Protein AF-A0A531KCM7-F1 (afdb_monomer_lite)

Sequence (148 aa):
LWPLLIVLGSALMPGERLAWNHVVGALLGLAGTFLIVTKGGALAFDARYAFGYAMAGVCAVLWASYSLLSRRFPSVPTSIVTWFCAATAALSLVCHLLLEETVLPVGAGQWLAVLGLGLMPVGAAFYAWDVGVKRGNIQVLGAASYAA

Radius of gyration: 17.94 Å; chains: 1; bounding box: 44×35×43 Å

Foldseek 3Di:
DLLLLLLVCLCVAPPDDRDPVLNVLQVVLVVVVVCVVCVVPDDDDDPVCVVVVVVVVVVSVVVSCVLRVLLVCLVDDLVCLVVVLVVVVVVVVVCCVVPHDDDDDDDDVRVVVVVVCCCPVSNPVSSVSSCCSNPNRSSVVSSCVSVD

Structure (mmCIF, N/CA/C/O backbone):
data_AF-A0A531KCM7-F1
#
_entry.id   AF-A0A531KCM7-F1
#
loop_
_atom_site.group_PDB
_atom_site.id
_atom_site.type_symbol
_atom_site.label_atom_id
_atom_site.label_alt_id
_atom_site.label_comp_id
_atom_site.label_asym_id
_atom_site.label_entity_id
_atom_site.label_seq_id
_atom_site.pdbx_PDB_ins_code
_atom_site.Cartn_x
_atom_site.Cartn_y
_atom_site.Cartn_z
_atom_site.occupancy
_atom_site.B_iso_or_equiv
_atom_site.auth_seq_id
_atom_site.auth_comp_id
_atom_site.auth_asym_id
_atom_site.auth_atom_id
_atom_site.pdbx_PDB_model_num
ATOM 1 N N . LEU A 1 1 ? -8.318 -4.974 -4.442 1.00 87.62 1 LEU A N 1
ATOM 2 C CA . LEU A 1 1 ? -8.566 -6.113 -3.519 1.00 87.62 1 LEU A CA 1
ATOM 3 C C . LEU A 1 1 ? -8.259 -5.737 -2.078 1.00 87.62 1 LEU A C 1
ATOM 5 O O . LEU A 1 1 ? -9.148 -5.825 -1.244 1.00 87.62 1 LEU A O 1
ATOM 9 N N . TRP A 1 2 ? -7.043 -5.271 -1.789 1.00 95.19 2 TRP A N 1
ATOM 10 C CA . TRP A 1 2 ? -6.643 -4.893 -0.433 1.00 95.19 2 TRP A CA 1
ATOM 11 C C . TRP A 1 2 ? -7.538 -3.850 0.268 1.00 95.19 2 TRP A C 1
ATOM 13 O O . TRP A 1 2 ? -7.732 -4.01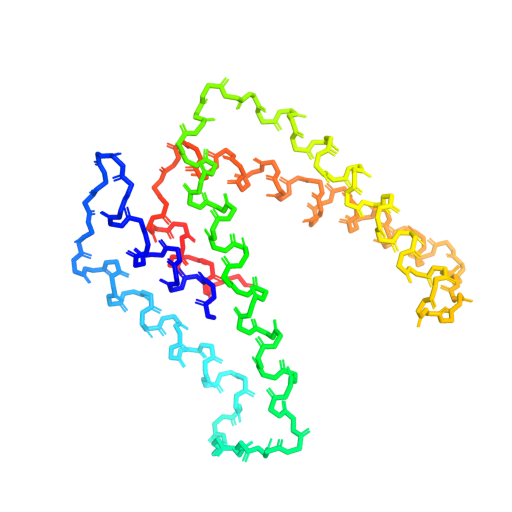7 1.470 1.00 95.19 2 TRP A O 1
ATOM 23 N N . PRO A 1 3 ? -8.146 -2.838 -0.398 1.00 94.19 3 PRO A N 1
ATOM 24 C CA . PRO A 1 3 ? -8.951 -1.866 0.338 1.00 94.19 3 PRO A CA 1
ATOM 25 C C . PRO A 1 3 ? -10.231 -2.496 0.898 1.00 94.19 3 PRO A C 1
ATOM 27 O O . PRO A 1 3 ? -10.569 -2.286 2.060 1.00 94.19 3 PRO A O 1
ATOM 30 N N . LEU A 1 4 ? -10.880 -3.376 0.123 1.00 94.19 4 LEU A N 1
ATOM 31 C CA . LEU A 1 4 ? -11.989 -4.200 0.608 1.00 94.19 4 LEU A CA 1
ATOM 32 C C . LEU A 1 4 ? -11.562 -5.094 1.784 1.00 94.19 4 LEU A C 1
ATOM 34 O O . LEU A 1 4 ? -12.295 -5.187 2.764 1.00 94.19 4 LEU A O 1
ATOM 38 N N . LEU A 1 5 ? -10.379 -5.718 1.719 1.00 95.25 5 LEU A N 1
ATOM 39 C CA . LEU A 1 5 ? -9.867 -6.546 2.819 1.00 95.25 5 LEU A CA 1
ATOM 40 C C . LEU A 1 5 ? -9.652 -5.737 4.104 1.00 95.25 5 LEU A C 1
ATOM 42 O O . LEU A 1 5 ? -9.948 -6.242 5.182 1.00 95.25 5 LEU A O 1
ATOM 46 N N . ILE A 1 6 ? -9.190 -4.487 4.007 1.00 95.31 6 ILE A N 1
ATOM 47 C CA . ILE A 1 6 ? -9.073 -3.594 5.168 1.00 95.31 6 ILE A CA 1
ATOM 48 C C . ILE A 1 6 ? -10.454 -3.274 5.744 1.00 95.31 6 ILE A C 1
ATOM 50 O O . ILE A 1 6 ? -10.642 -3.395 6.951 1.00 95.31 6 ILE A O 1
ATOM 54 N N . VAL A 1 7 ? -11.430 -2.912 4.905 1.00 94.81 7 VAL A N 1
ATOM 55 C CA . VAL A 1 7 ? -12.788 -2.577 5.372 1.00 94.81 7 VAL A CA 1
ATOM 56 C C . VAL A 1 7 ? -13.461 -3.773 6.042 1.00 94.81 7 VAL A C 1
ATOM 58 O O . VAL A 1 7 ? -14.013 -3.634 7.127 1.00 94.81 7 VAL A O 1
ATOM 61 N N . LEU A 1 8 ? -13.403 -4.959 5.433 1.00 93.19 8 LEU A N 1
ATOM 62 C CA . LEU A 1 8 ? -14.007 -6.162 6.010 1.00 93.19 8 LEU A CA 1
ATOM 63 C C . LEU A 1 8 ? -13.234 -6.645 7.244 1.00 93.19 8 LEU A C 1
ATOM 65 O O . LEU A 1 8 ? -13.833 -6.987 8.263 1.00 93.19 8 LEU A O 1
ATOM 69 N N . GLY A 1 9 ? -11.903 -6.640 7.176 1.00 92.75 9 GLY A N 1
ATOM 70 C CA . GLY A 1 9 ? -11.035 -7.077 8.266 1.00 92.75 9 GLY A CA 1
ATOM 71 C C . GLY A 1 9 ? -11.042 -6.138 9.472 1.00 92.75 9 GLY A C 1
ATOM 72 O O . GLY A 1 9 ? -10.717 -6.575 10.577 1.00 92.75 9 GLY A O 1
ATOM 73 N N . SER A 1 10 ? -11.467 -4.879 9.319 1.00 92.12 10 SER A N 1
ATOM 74 C CA . SER A 1 10 ? -11.580 -3.954 10.450 1.00 92.12 10 SER A CA 1
ATOM 75 C C . SER A 1 10 ? -12.638 -4.390 11.464 1.00 92.12 10 SER A C 1
ATOM 77 O O . SER A 1 10 ? -12.526 -4.034 12.632 1.00 92.12 10 SER A O 1
ATOM 79 N N . ALA A 1 11 ? -13.622 -5.206 11.063 1.00 90.06 11 ALA A N 1
ATOM 80 C CA . ALA A 1 11 ? -14.595 -5.798 11.983 1.00 90.06 11 ALA A CA 1
ATOM 81 C C . ALA A 1 11 ? -13.938 -6.692 13.055 1.00 90.06 11 ALA A C 1
ATOM 83 O O . ALA A 1 11 ? -14.532 -6.941 14.099 1.00 90.06 11 ALA A O 1
ATOM 84 N N . LEU A 1 12 ? -12.710 -7.164 12.808 1.00 88.19 12 LEU A N 1
ATOM 85 C CA . LEU A 1 12 ? -11.921 -7.986 13.730 1.00 88.19 12 LEU A CA 1
ATOM 86 C C . LEU A 1 12 ? -11.037 -7.147 14.673 1.00 88.19 12 LEU A C 1
ATOM 88 O O . LEU A 1 12 ? -10.256 -7.704 15.457 1.00 88.19 12 LEU A O 1
ATOM 92 N N . MET A 1 13 ? -11.075 -5.816 14.561 1.00 89.06 13 MET A N 1
ATOM 93 C CA . MET A 1 13 ? -10.264 -4.921 15.382 1.00 89.06 13 MET A CA 1
ATOM 94 C C . MET A 1 13 ? -11.004 -4.524 16.669 1.00 89.06 13 MET A C 1
ATOM 96 O O . MET A 1 13 ? -12.200 -4.232 16.623 1.00 89.06 13 MET A O 1
ATOM 100 N N . PRO A 1 14 ? -10.321 -4.500 17.831 1.00 79.38 14 PRO A N 1
ATOM 101 C CA . PRO A 1 14 ? -10.956 -4.142 19.097 1.00 79.38 14 PRO A CA 1
ATOM 102 C C . PRO A 1 14 ? -11.591 -2.746 19.050 1.00 79.38 14 PRO A C 1
ATOM 104 O O . PRO A 1 14 ? -10.930 -1.778 18.685 1.00 79.38 14 PRO A O 1
ATOM 107 N N . GLY A 1 15 ? -12.862 -2.644 19.445 1.00 82.38 15 GLY A N 1
ATOM 108 C CA . GLY A 1 15 ? -13.595 -1.372 19.515 1.00 82.38 15 GLY A CA 1
ATOM 109 C C . GLY A 1 15 ? -14.160 -0.866 18.184 1.00 82.38 15 GLY A C 1
ATOM 110 O O . GLY A 1 15 ? -14.926 0.096 18.186 1.00 82.38 15 GLY A O 1
ATOM 111 N N . GLU A 1 16 ? -13.853 -1.522 17.065 1.00 88.31 16 GLU A N 1
ATOM 112 C CA . GLU A 1 16 ? -14.362 -1.142 15.750 1.00 88.31 16 GLU A CA 1
ATOM 113 C C . GLU A 1 16 ? -15.737 -1.770 15.480 1.00 88.31 16 GLU A C 1
ATOM 115 O O . GLU A 1 16 ? -16.006 -2.922 15.824 1.00 88.31 16 GLU A O 1
ATOM 120 N N . ARG A 1 17 ? -16.629 -1.012 14.835 1.00 86.50 17 ARG A N 1
ATOM 121 C CA . ARG A 1 17 ? -17.930 -1.510 14.364 1.00 86.50 17 ARG A CA 1
ATOM 122 C C . ARG A 1 17 ? -18.054 -1.287 12.868 1.00 86.50 17 ARG A C 1
ATOM 124 O O . ARG A 1 17 ? -17.898 -0.170 12.375 1.00 86.50 17 ARG A O 1
ATOM 131 N N . LEU A 1 18 ? -18.355 -2.354 12.136 1.00 90.38 18 LEU A N 1
ATOM 132 C CA . LEU A 1 18 ? -18.550 -2.281 10.696 1.00 90.38 18 LEU A CA 1
ATOM 133 C C . LEU A 1 18 ? -20.007 -1.922 10.384 1.00 90.38 18 LEU A C 1
ATOM 135 O O . LEU A 1 18 ? -20.900 -2.758 10.479 1.00 90.38 18 LEU A O 1
ATOM 139 N N . ALA A 1 19 ? -20.248 -0.661 10.033 1.00 91.31 19 ALA A N 1
ATOM 140 C CA . ALA A 1 19 ? -21.540 -0.215 9.529 1.00 91.31 19 ALA A CA 1
ATOM 141 C C . ALA A 1 19 ? -21.752 -0.624 8.057 1.00 91.31 19 ALA A C 1
ATOM 143 O O . ALA A 1 19 ? -20.800 -0.761 7.284 1.00 91.31 19 ALA A O 1
ATOM 144 N N . TRP A 1 20 ? -23.018 -0.804 7.664 1.00 92.88 20 TRP A N 1
ATOM 145 C CA . TRP A 1 20 ? -23.403 -1.277 6.326 1.00 92.88 20 TRP A CA 1
ATOM 146 C C . TRP A 1 20 ? -22.916 -0.350 5.200 1.00 92.88 20 TRP A C 1
ATOM 148 O O . TRP A 1 20 ? -22.520 -0.816 4.133 1.00 92.88 20 TRP A O 1
ATOM 158 N N . ASN A 1 21 ? -22.892 0.960 5.452 1.00 92.06 21 ASN A N 1
ATOM 159 C CA . ASN A 1 21 ? -22.446 1.975 4.501 1.00 92.06 21 ASN A CA 1
ATOM 160 C C . ASN A 1 21 ? -20.949 1.852 4.169 1.00 92.06 21 ASN A C 1
ATOM 162 O O . ASN A 1 21 ? -20.567 2.126 3.035 1.00 92.06 21 ASN A O 1
ATOM 166 N N . HIS A 1 22 ? -20.110 1.383 5.100 1.00 92.44 22 HIS A N 1
ATOM 167 C CA . HIS A 1 22 ? -18.699 1.099 4.814 1.00 92.44 22 HIS A CA 1
ATOM 168 C C . HIS A 1 22 ? -18.554 -0.026 3.785 1.00 92.44 22 HIS A C 1
ATOM 170 O O . HIS A 1 22 ? -17.761 0.078 2.852 1.00 92.44 22 HIS A O 1
ATOM 176 N N . VAL A 1 23 ? -19.352 -1.088 3.936 1.00 93.00 23 VAL A N 1
ATOM 177 C CA . VAL A 1 23 ? -19.337 -2.241 3.027 1.00 93.00 23 VAL A CA 1
ATOM 178 C C . VAL A 1 23 ? -19.828 -1.830 1.645 1.00 93.00 23 VAL A C 1
ATOM 180 O O . VAL A 1 23 ? -19.160 -2.106 0.653 1.00 93.00 23 VAL A O 1
ATOM 183 N N . VAL A 1 24 ? -20.953 -1.113 1.573 1.00 93.94 24 VAL A N 1
ATOM 184 C CA . VAL A 1 24 ? -21.492 -0.619 0.299 1.00 93.94 24 VAL A CA 1
ATOM 185 C C . VAL A 1 24 ? -20.499 0.315 -0.391 1.00 93.94 24 VAL A C 1
ATOM 187 O O . VAL A 1 24 ? -20.226 0.131 -1.573 1.00 93.94 24 VAL A O 1
ATOM 190 N N . GLY A 1 25 ? -19.896 1.259 0.338 1.00 92.94 25 GLY A N 1
ATOM 191 C CA . GLY A 1 25 ? -18.875 2.152 -0.212 1.00 92.94 25 GLY A CA 1
ATOM 192 C C . GLY A 1 25 ? -17.667 1.398 -0.777 1.00 92.94 25 GLY A C 1
ATOM 193 O O . GLY A 1 25 ? -17.243 1.669 -1.898 1.00 92.94 25 GLY A O 1
ATOM 194 N N . ALA A 1 26 ? -17.153 0.400 -0.052 1.00 93.31 26 ALA A N 1
ATOM 195 C CA . ALA A 1 26 ? -16.037 -0.423 -0.517 1.00 93.31 26 ALA A CA 1
ATOM 196 C C . ALA A 1 26 ? -16.390 -1.265 -1.756 1.00 93.31 26 ALA A C 1
ATOM 198 O O . ALA A 1 26 ? -15.567 -1.401 -2.661 1.00 93.31 26 ALA A O 1
ATOM 199 N N . LEU A 1 27 ? -17.607 -1.814 -1.821 1.00 94.94 27 LEU A N 1
ATOM 200 C CA . LEU A 1 27 ? -18.083 -2.575 -2.980 1.00 94.94 27 LEU A CA 1
ATOM 201 C C . LEU A 1 27 ? -18.275 -1.682 -4.211 1.00 94.94 27 LEU A C 1
ATOM 203 O O . LEU A 1 27 ? -17.882 -2.079 -5.306 1.00 94.94 27 LEU A O 1
ATOM 207 N N . LEU A 1 28 ? -18.814 -0.472 -4.037 1.00 95.00 28 LEU A N 1
ATOM 208 C CA . LEU A 1 28 ? -18.922 0.514 -5.116 1.00 95.00 28 LEU A CA 1
ATOM 209 C C . LEU A 1 28 ? -17.540 0.933 -5.629 1.00 95.00 28 LEU A C 1
ATOM 211 O O . LEU A 1 28 ? -17.324 0.963 -6.839 1.00 95.00 28 LEU A O 1
ATOM 215 N N . GLY A 1 29 ? -16.586 1.182 -4.726 1.00 93.75 29 GLY A N 1
ATOM 216 C CA . GLY A 1 29 ? -15.197 1.465 -5.090 1.00 93.75 29 GLY A CA 1
ATOM 217 C C . GLY A 1 29 ? -14.558 0.320 -5.879 1.00 93.75 29 GLY A C 1
ATOM 218 O O . GLY A 1 29 ? -13.991 0.545 -6.947 1.00 93.75 29 GLY A O 1
ATOM 219 N N . LEU A 1 30 ? -14.730 -0.927 -5.421 1.00 94.25 30 LEU A N 1
ATOM 220 C CA . LEU A 1 30 ? -14.244 -2.110 -6.134 1.00 94.25 30 LEU A CA 1
ATOM 221 C C . LEU A 1 30 ? -14.881 -2.258 -7.522 1.00 94.25 30 LEU A C 1
ATOM 223 O O . LEU A 1 30 ? -14.174 -2.584 -8.474 1.00 94.25 30 LEU A O 1
ATOM 227 N N . ALA A 1 31 ? -16.186 -2.011 -7.647 1.00 93.25 31 ALA A N 1
ATOM 228 C CA . ALA A 1 31 ? -16.877 -2.027 -8.933 1.00 93.25 31 ALA A CA 1
ATOM 229 C C . ALA A 1 31 ? -16.330 -0.944 -9.880 1.00 93.25 31 ALA A C 1
ATOM 231 O O . ALA A 1 31 ? -16.086 -1.220 -11.052 1.00 93.25 31 ALA A O 1
ATOM 232 N N . GLY A 1 32 ? -16.049 0.259 -9.369 1.00 92.25 32 GLY A N 1
ATOM 233 C CA . GLY A 1 32 ? -15.386 1.322 -10.128 1.00 92.25 32 GLY A CA 1
ATOM 234 C C . GLY A 1 32 ? -13.995 0.910 -10.617 1.00 92.25 32 GLY A C 1
ATOM 235 O O . GLY A 1 32 ? -13.706 1.003 -11.809 1.00 92.25 32 GLY A O 1
ATOM 236 N N . THR A 1 33 ? -13.153 0.365 -9.730 1.00 92.69 33 THR A N 1
ATOM 237 C CA . THR A 1 33 ? -11.837 -0.178 -10.111 1.00 92.69 33 THR A CA 1
ATOM 238 C C . THR A 1 33 ? -11.965 -1.257 -11.179 1.00 92.69 33 THR A C 1
ATOM 240 O O . THR A 1 33 ? -11.196 -1.269 -12.136 1.00 92.69 33 THR A O 1
ATOM 243 N N . PHE A 1 34 ? -12.944 -2.150 -11.039 1.00 90.94 34 PHE A N 1
ATOM 244 C CA . PHE A 1 34 ? -13.198 -3.204 -12.009 1.00 90.94 34 PHE A CA 1
ATOM 245 C C . PHE A 1 34 ? -13.508 -2.636 -13.400 1.00 90.94 34 PHE A C 1
ATOM 247 O O . PHE A 1 34 ? -12.897 -3.065 -14.378 1.00 90.94 34 PHE A O 1
ATOM 254 N N . LEU A 1 35 ? -14.386 -1.635 -13.492 1.00 91.38 35 LEU A N 1
ATOM 255 C CA . LEU A 1 35 ? -14.727 -0.978 -14.758 1.00 91.38 35 LEU A CA 1
ATOM 256 C C . LEU A 1 35 ? -13.516 -0.289 -15.403 1.00 91.38 35 LEU A C 1
ATOM 258 O O . LEU A 1 35 ? -13.310 -0.424 -16.609 1.00 91.38 35 LEU A O 1
ATOM 262 N N . ILE A 1 36 ? -12.693 0.401 -14.606 1.00 90.69 36 ILE A N 1
ATOM 263 C CA . ILE A 1 36 ? -11.488 1.093 -15.091 1.00 90.69 36 ILE A CA 1
ATOM 264 C C . ILE A 1 36 ? -10.462 0.086 -15.622 1.00 90.69 36 ILE A C 1
ATOM 266 O O . ILE A 1 36 ? -9.960 0.239 -16.734 1.00 90.69 36 ILE A O 1
ATOM 270 N N . VAL A 1 37 ? -10.165 -0.962 -14.848 1.00 89.94 37 VAL A N 1
ATOM 271 C CA . VAL A 1 37 ? -9.128 -1.948 -15.190 1.00 89.94 37 VAL A CA 1
ATOM 272 C C . VAL A 1 37 ? -9.535 -2.797 -16.392 1.00 89.94 37 VAL A C 1
ATOM 274 O O . VAL A 1 37 ? -8.711 -3.054 -17.266 1.00 89.94 37 VAL A O 1
ATOM 277 N N . THR A 1 38 ? -10.804 -3.204 -16.471 1.00 89.75 38 THR A N 1
ATOM 278 C CA . THR A 1 38 ? -11.317 -3.969 -17.621 1.00 89.75 38 THR A CA 1
ATOM 279 C C . THR A 1 38 ? -11.568 -3.104 -18.850 1.00 89.75 38 THR A C 1
ATOM 281 O O . THR A 1 38 ? -11.773 -3.646 -19.935 1.00 89.75 38 THR A O 1
ATOM 284 N N . LYS A 1 39 ? -11.571 -1.770 -18.703 1.00 86.50 39 LYS A N 1
ATOM 285 C CA . LYS A 1 39 ? -11.986 -0.812 -19.741 1.00 86.50 39 LYS A CA 1
ATOM 286 C C . LYS A 1 39 ? -13.375 -1.142 -20.314 1.00 86.50 39 LYS A C 1
ATOM 288 O O . LYS A 1 39 ? -13.616 -0.960 -21.504 1.00 86.50 39 LYS A O 1
ATOM 293 N N . GLY A 1 40 ? -14.267 -1.681 -19.478 1.00 78.88 40 GLY A N 1
ATOM 294 C CA . GLY A 1 40 ? -15.599 -2.155 -19.879 1.00 78.88 40 GLY A CA 1
ATOM 295 C C . GLY A 1 40 ? -15.620 -3.476 -20.664 1.00 78.88 40 GLY A C 1
ATOM 296 O O . GLY A 1 40 ? -16.677 -3.873 -21.147 1.00 78.88 40 GLY A O 1
ATOM 297 N N . GLY A 1 41 ? -14.478 -4.153 -20.811 1.00 81.88 41 GLY A N 1
ATOM 298 C CA . GLY A 1 41 ? -14.367 -5.459 -21.457 1.00 81.88 41 GLY A CA 1
ATOM 299 C C . GLY A 1 41 ? -14.726 -6.638 -20.544 1.00 81.88 41 GLY A C 1
ATOM 300 O O . GLY A 1 41 ? -14.938 -6.493 -19.340 1.00 81.88 41 GLY A O 1
ATOM 301 N N . ALA A 1 42 ? -14.771 -7.839 -21.127 1.00 80.00 42 ALA A N 1
ATOM 302 C CA . ALA A 1 42 ? -15.001 -9.071 -20.379 1.00 80.00 42 ALA A CA 1
ATOM 303 C C . ALA A 1 42 ? -13.760 -9.496 -19.574 1.00 80.00 42 ALA A C 1
ATOM 305 O O . ALA A 1 42 ? -12.619 -9.310 -20.002 1.00 80.00 42 ALA A O 1
ATOM 306 N N . LEU A 1 43 ? -13.991 -10.132 -18.424 1.00 79.94 43 LEU A N 1
ATOM 307 C CA . LEU A 1 43 ? -12.947 -10.825 -17.673 1.00 79.94 43 LEU A CA 1
ATOM 308 C C . LEU A 1 43 ? -12.466 -12.047 -18.456 1.00 79.94 43 LEU A C 1
ATOM 310 O O . LEU A 1 43 ? -13.199 -13.023 -18.600 1.00 79.94 43 LEU A O 1
ATOM 314 N N . ALA A 1 44 ? -11.217 -12.009 -18.908 1.00 81.06 44 ALA A N 1
ATOM 315 C CA . ALA A 1 44 ? -10.530 -13.167 -19.457 1.00 81.06 44 ALA A CA 1
ATOM 316 C C . ALA A 1 44 ? -9.484 -13.643 -18.445 1.00 81.06 44 ALA A C 1
ATOM 318 O O . ALA A 1 44 ? -8.385 -13.097 -18.364 1.00 81.06 44 ALA A O 1
ATOM 319 N N . PHE A 1 45 ? -9.846 -14.645 -17.643 1.00 84.81 45 PHE A N 1
ATOM 320 C CA . PHE A 1 45 ? -8.878 -15.340 -16.802 1.00 84.81 45 PHE A CA 1
ATOM 321 C C . PHE A 1 45 ? -8.186 -16.418 -17.620 1.00 84.81 45 PHE A C 1
ATOM 323 O O . PHE A 1 45 ? -8.836 -17.291 -18.191 1.00 84.81 45 PHE A O 1
ATOM 330 N N . ASP A 1 46 ? -6.861 -16.363 -17.642 1.00 90.31 46 ASP A N 1
ATOM 331 C CA . ASP A 1 46 ? -6.036 -17.365 -18.297 1.00 90.31 46 ASP A CA 1
ATOM 332 C C . ASP A 1 46 ? -5.267 -18.152 -17.235 1.00 90.31 46 ASP A C 1
ATOM 334 O O . ASP A 1 46 ? -4.532 -17.584 -16.421 1.00 90.31 46 ASP A O 1
ATOM 338 N N . ALA A 1 47 ? -5.436 -19.475 -17.240 1.00 92.81 47 ALA A N 1
ATOM 339 C CA . ALA A 1 47 ? -4.781 -20.371 -16.293 1.00 92.81 47 ALA A CA 1
ATOM 340 C C . ALA A 1 47 ? -3.247 -20.264 -16.349 1.00 92.81 47 ALA A C 1
ATOM 342 O O . ALA A 1 47 ? -2.584 -20.484 -15.336 1.00 92.81 47 ALA A O 1
ATOM 343 N N . ARG A 1 48 ? -2.675 -19.850 -17.489 1.00 96.00 48 ARG A N 1
ATOM 344 C CA . ARG A 1 48 ? -1.232 -19.601 -17.632 1.00 96.00 48 ARG A CA 1
ATOM 345 C C . ARG A 1 48 ? -0.717 -18.532 -16.665 1.00 96.00 48 ARG A C 1
ATOM 347 O O . ARG A 1 48 ? 0.450 -18.572 -16.291 1.00 96.00 48 ARG A O 1
ATOM 354 N N . TYR A 1 49 ? -1.575 -17.612 -16.223 1.00 94.75 49 TYR A N 1
ATOM 355 C CA . TYR A 1 49 ? -1.228 -16.548 -15.276 1.00 94.75 49 TYR A CA 1
ATOM 356 C C . TYR A 1 49 ? -1.693 -16.833 -13.842 1.00 94.75 49 TYR A C 1
ATOM 358 O O . TYR A 1 49 ? -1.577 -15.960 -12.981 1.00 94.75 49 TYR A O 1
ATOM 366 N N . ALA A 1 50 ? -2.170 -18.050 -13.548 1.00 95.38 50 ALA A N 1
ATOM 367 C CA . ALA A 1 50 ? -2.699 -18.417 -12.232 1.00 95.38 50 ALA A CA 1
ATOM 368 C C . ALA A 1 50 ? -1.716 -18.126 -11.087 1.00 95.38 50 ALA A C 1
ATOM 370 O O . ALA A 1 50 ? -2.121 -17.615 -10.043 1.00 95.38 50 ALA A O 1
ATOM 371 N N . PHE A 1 51 ? -0.420 -18.378 -11.296 1.00 96.69 51 PHE A N 1
ATOM 372 C CA . PHE A 1 51 ? 0.612 -18.057 -10.308 1.00 96.69 51 PHE A CA 1
ATOM 373 C C . PHE A 1 51 ? 0.699 -16.549 -10.026 1.00 96.69 51 PHE A C 1
ATOM 375 O O . PHE A 1 51 ? 0.727 -16.135 -8.868 1.00 96.69 51 PHE A O 1
ATOM 382 N N . GLY A 1 52 ? 0.656 -15.716 -11.070 1.00 95.88 52 GLY A N 1
ATOM 383 C CA . GLY A 1 52 ? 0.639 -14.259 -10.928 1.00 95.88 52 GLY A CA 1
ATOM 384 C C . GLY A 1 52 ? -0.604 -13.765 -10.185 1.00 95.88 52 GLY A C 1
ATOM 385 O O . GLY A 1 52 ? -0.495 -12.934 -9.283 1.00 95.88 52 GLY A O 1
ATOM 386 N N . TYR A 1 53 ? -1.778 -14.329 -10.487 1.00 94.19 53 TYR A N 1
ATOM 387 C CA . TYR A 1 53 ? -3.013 -14.015 -9.762 1.00 94.19 53 TYR A CA 1
ATOM 388 C C . TYR A 1 53 ? -2.928 -14.398 -8.279 1.00 94.19 53 TYR A C 1
ATOM 390 O 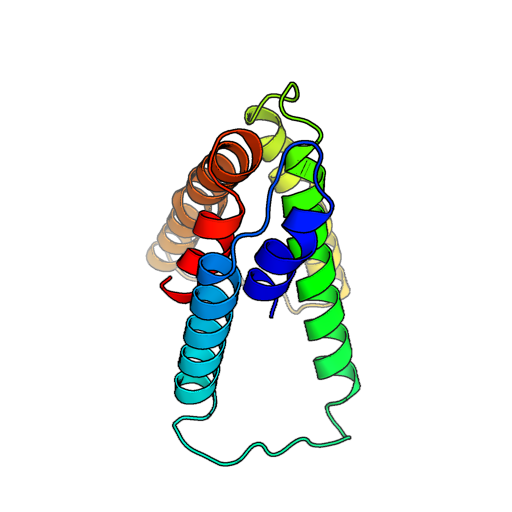O . TYR A 1 53 ? -3.345 -13.618 -7.420 1.00 94.19 53 TYR A O 1
ATOM 398 N N . ALA A 1 54 ? -2.339 -15.554 -7.962 1.00 96.12 54 ALA A N 1
ATOM 399 C CA . ALA A 1 54 ? -2.120 -15.976 -6.583 1.00 96.12 54 ALA A CA 1
ATOM 400 C C . ALA A 1 54 ? -1.184 -15.011 -5.837 1.00 96.12 54 ALA A C 1
ATOM 402 O O . ALA A 1 54 ? -1.508 -14.576 -4.732 1.00 96.12 54 ALA A O 1
ATOM 403 N N . MET A 1 55 ? -0.066 -14.609 -6.452 1.00 97.38 55 MET A N 1
ATOM 404 C CA . MET A 1 55 ? 0.878 -13.657 -5.851 1.00 97.38 55 MET A CA 1
ATOM 405 C C . MET A 1 55 ? 0.263 -12.267 -5.650 1.00 97.38 55 MET A C 1
ATOM 407 O O . MET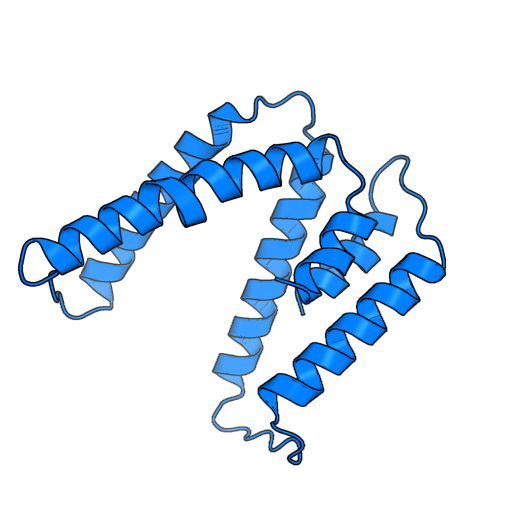 A 1 55 ? 0.481 -11.646 -4.609 1.00 97.38 55 MET A O 1
ATOM 411 N N . ALA A 1 56 ? -0.579 -11.801 -6.577 1.00 95.69 56 ALA A N 1
ATOM 412 C CA . ALA A 1 56 ? -1.345 -10.568 -6.394 1.00 95.69 56 ALA A CA 1
ATOM 413 C C . ALA A 1 56 ? -2.310 -10.663 -5.195 1.00 95.69 56 ALA A C 1
ATOM 415 O O . ALA A 1 56 ? -2.4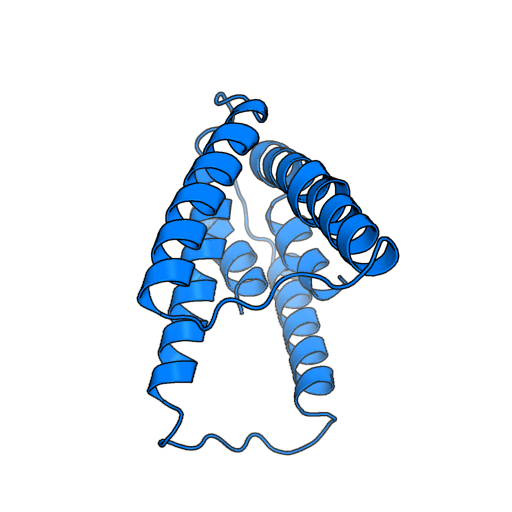52 -9.706 -4.428 1.00 95.69 56 ALA A O 1
ATOM 416 N N . GLY A 1 57 ? -2.937 -11.827 -4.995 1.00 96.69 57 GLY A N 1
ATOM 417 C CA . GLY A 1 57 ? -3.756 -12.118 -3.817 1.00 96.69 57 GLY A CA 1
ATOM 418 C C . GLY A 1 57 ? -2.952 -12.072 -2.515 1.00 96.69 57 GLY A C 1
ATOM 419 O O . GLY A 1 57 ? -3.354 -11.389 -1.573 1.00 96.69 57 GLY A O 1
ATOM 420 N N . VAL A 1 58 ? -1.787 -12.727 -2.480 1.00 98.00 58 VAL A N 1
ATOM 421 C CA . VAL A 1 58 ? -0.869 -12.697 -1.327 1.00 98.00 58 VAL A CA 1
ATOM 422 C C . VAL A 1 58 ? -0.438 -11.266 -1.009 1.00 98.00 58 VAL A C 1
ATOM 424 O O . VAL A 1 58 ? -0.525 -10.849 0.143 1.00 98.00 58 VAL A O 1
ATOM 427 N N . CYS A 1 59 ? -0.052 -10.485 -2.020 1.00 97.75 59 CYS A N 1
ATOM 428 C CA . CYS A 1 59 ? 0.299 -9.074 -1.863 1.00 97.75 59 CYS A CA 1
ATOM 429 C C . CYS A 1 59 ? -0.840 -8.276 -1.204 1.00 97.75 59 CYS A C 1
ATOM 431 O O . CYS A 1 59 ? -0.625 -7.572 -0.214 1.00 97.75 59 CYS A O 1
ATOM 433 N N . ALA A 1 60 ? -2.075 -8.451 -1.687 1.00 97.19 60 ALA A N 1
ATOM 434 C CA . ALA A 1 60 ? -3.237 -7.777 -1.117 1.00 97.19 60 ALA A CA 1
ATOM 435 C C . ALA A 1 60 ? -3.484 -8.159 0.353 1.00 97.19 60 ALA A C 1
ATOM 437 O O . ALA A 1 60 ? -3.821 -7.290 1.160 1.00 97.19 60 ALA A O 1
ATOM 438 N N . VAL A 1 61 ? -3.305 -9.436 0.703 1.00 97.31 61 VAL A N 1
ATOM 439 C CA . VAL A 1 61 ? -3.452 -9.934 2.078 1.00 97.31 61 VAL A CA 1
ATOM 440 C C . VAL A 1 61 ? -2.356 -9.389 2.988 1.00 97.31 61 VAL A C 1
ATOM 442 O O . VAL A 1 61 ? -2.674 -8.928 4.082 1.00 97.31 61 VAL A O 1
ATOM 445 N N . LEU A 1 62 ? -1.091 -9.397 2.560 1.00 97.56 62 LEU A N 1
ATOM 446 C CA . LEU A 1 62 ? 0.024 -8.872 3.354 1.00 97.56 62 LEU A CA 1
ATOM 447 C C . LEU A 1 62 ? -0.164 -7.386 3.667 1.00 97.56 62 LEU A C 1
ATOM 449 O O . LEU A 1 62 ? -0.057 -6.987 4.826 1.00 97.56 62 LEU A O 1
ATOM 453 N N . TRP A 1 63 ? -0.522 -6.581 2.665 1.00 97.00 63 TRP A N 1
ATOM 454 C CA . TRP A 1 63 ? -0.750 -5.148 2.853 1.00 97.00 63 TRP A CA 1
ATOM 455 C C . TRP A 1 63 ? -1.945 -4.843 3.769 1.00 97.00 63 TRP A C 1
ATOM 457 O O . TRP A 1 63 ? -1.853 -4.009 4.677 1.00 97.00 63 TRP A O 1
ATOM 467 N N . ALA A 1 64 ? -3.065 -5.546 3.568 1.00 96.56 64 ALA A N 1
ATOM 468 C CA . ALA A 1 64 ? -4.240 -5.391 4.420 1.00 96.56 64 ALA A CA 1
ATOM 469 C C . ALA A 1 64 ? -3.948 -5.827 5.862 1.00 96.56 64 ALA A C 1
ATOM 471 O O . ALA A 1 64 ? -4.332 -5.136 6.804 1.00 96.56 64 ALA A O 1
ATOM 472 N N . SER A 1 65 ? -3.217 -6.931 6.036 1.00 96.06 65 SER A N 1
ATOM 473 C CA . SER A 1 65 ? -2.822 -7.442 7.350 1.00 96.06 65 SER A CA 1
ATOM 474 C C . SER A 1 65 ? -1.895 -6.469 8.065 1.00 96.06 65 SER A C 1
ATOM 476 O O . SER A 1 65 ? -2.159 -6.144 9.215 1.00 96.06 65 SER A O 1
ATOM 478 N N . TYR A 1 66 ? -0.868 -5.942 7.389 1.00 95.44 66 TYR A N 1
ATOM 479 C CA . TYR A 1 66 ? -0.005 -4.886 7.929 1.00 95.44 66 TYR A CA 1
ATOM 480 C C . TYR A 1 66 ? -0.830 -3.695 8.434 1.00 95.44 66 TYR A C 1
ATOM 482 O O . TYR A 1 66 ? -0.688 -3.287 9.584 1.00 95.44 66 TYR A O 1
ATOM 490 N N . SER A 1 67 ? -1.751 -3.190 7.609 1.00 94.81 67 SER A N 1
ATOM 491 C CA . SER A 1 67 ? -2.591 -2.044 7.969 1.00 94.81 67 SER A CA 1
ATOM 492 C C . SER A 1 67 ? -3.492 -2.351 9.175 1.00 94.81 67 SER A C 1
ATOM 494 O O . SER A 1 67 ? -3.554 -1.580 10.127 1.00 94.81 67 SER A O 1
ATOM 496 N N . LEU A 1 68 ? -4.154 -3.508 9.195 1.00 94.69 68 LEU A N 1
ATOM 497 C CA . LEU A 1 68 ? -5.017 -3.909 10.309 1.00 94.69 68 LEU A CA 1
ATOM 498 C C . LEU A 1 68 ? -4.227 -4.174 11.597 1.00 94.69 68 LEU A C 1
ATOM 500 O O . LEU A 1 68 ? -4.646 -3.754 12.673 1.00 94.69 68 LEU A O 1
ATOM 504 N N . LEU A 1 69 ? -3.070 -4.835 11.515 1.00 93.88 69 LEU A N 1
ATOM 505 C CA . LEU A 1 69 ? -2.233 -5.106 12.683 1.00 93.88 69 LEU A CA 1
ATOM 506 C C . LEU A 1 69 ? -1.666 -3.813 13.267 1.00 93.88 69 LEU A C 1
ATOM 508 O O . LEU A 1 69 ? -1.693 -3.661 14.484 1.00 93.88 69 LEU A O 1
ATOM 512 N N . SER A 1 70 ? -1.234 -2.859 12.439 1.00 92.38 70 SER A N 1
ATOM 513 C CA . SER A 1 70 ? -0.726 -1.562 12.904 1.00 92.38 70 SER A CA 1
ATOM 514 C C . SER A 1 70 ? -1.733 -0.812 13.782 1.00 92.38 70 SER A C 1
ATOM 516 O O . SER A 1 70 ? -1.328 -0.177 14.757 1.00 92.38 70 SER A O 1
ATOM 518 N N . ARG A 1 71 ? -3.045 -0.960 13.532 1.00 91.75 71 ARG A N 1
ATOM 519 C CA . ARG A 1 71 ? -4.113 -0.419 14.399 1.00 91.75 71 ARG A CA 1
ATOM 520 C C . ARG A 1 71 ? -4.024 -0.925 15.841 1.00 91.75 71 ARG A C 1
ATOM 522 O O . ARG A 1 71 ? -4.376 -0.192 16.759 1.00 91.75 71 ARG A O 1
ATOM 529 N N . ARG A 1 72 ? -3.551 -2.157 16.057 1.00 90.19 72 ARG A N 1
ATOM 530 C CA . ARG A 1 72 ? -3.397 -2.763 17.393 1.00 90.19 72 ARG A CA 1
ATOM 531 C C . ARG A 1 72 ? -2.188 -2.232 18.163 1.00 90.19 72 ARG A C 1
ATOM 533 O O . ARG A 1 72 ? -2.088 -2.483 19.360 1.00 90.19 72 ARG A O 1
ATOM 540 N N . PHE A 1 73 ? -1.310 -1.473 17.509 1.00 91.62 73 PHE A N 1
ATOM 541 C CA . PHE A 1 73 ? -0.106 -0.897 18.107 1.00 91.62 73 PHE A CA 1
ATOM 542 C C . PHE A 1 73 ? -0.125 0.645 18.087 1.00 91.62 73 PHE A C 1
ATOM 544 O O . PHE A 1 73 ? 0.815 1.265 17.582 1.00 91.62 73 PHE A O 1
ATOM 551 N N . PRO A 1 74 ? -1.162 1.309 18.643 1.00 89.44 74 PRO A N 1
ATOM 552 C CA . PRO A 1 74 ? -1.274 2.769 18.595 1.00 89.44 74 PRO A CA 1
ATOM 553 C C . PRO A 1 74 ? -0.206 3.483 19.439 1.00 89.44 74 PRO A C 1
ATOM 555 O O . PRO A 1 74 ? 0.076 4.657 19.202 1.00 89.44 74 PRO A O 1
ATOM 558 N N . SER A 1 75 ? 0.397 2.787 20.408 1.00 92.31 75 SER A N 1
ATOM 559 C CA . SER A 1 75 ? 1.493 3.293 21.240 1.00 92.31 75 SER A CA 1
ATOM 560 C C . SER A 1 75 ? 2.843 3.329 20.518 1.00 92.31 75 SER A C 1
ATOM 562 O O . SER A 1 75 ? 3.739 4.050 20.953 1.00 92.31 75 SER A O 1
ATOM 564 N N . VAL A 1 76 ? 3.006 2.578 19.422 1.00 94.88 76 VAL A N 1
ATOM 565 C CA . VAL A 1 76 ? 4.253 2.563 18.651 1.00 94.88 76 VAL A CA 1
ATOM 566 C C . VAL A 1 76 ? 4.339 3.846 17.819 1.00 94.88 76 VAL A C 1
ATOM 568 O O . VAL A 1 76 ? 3.446 4.099 16.999 1.00 94.88 76 VAL A O 1
ATOM 571 N N . PRO A 1 77 ? 5.402 4.654 17.979 1.00 94.94 77 PRO A N 1
ATOM 572 C CA . PRO A 1 77 ? 5.517 5.933 17.295 1.00 94.94 77 PRO A CA 1
ATOM 573 C C . PRO A 1 77 ? 5.618 5.744 15.780 1.00 94.94 77 PRO A C 1
ATOM 575 O O . PRO A 1 77 ? 6.297 4.842 15.298 1.00 94.94 77 PRO A O 1
ATOM 578 N N . THR A 1 78 ? 4.986 6.636 15.017 1.00 95.69 78 THR A N 1
ATOM 579 C CA . THR A 1 78 ? 5.012 6.635 13.542 1.00 95.69 78 THR A CA 1
ATOM 580 C C . THR A 1 78 ? 6.428 6.795 12.978 1.00 95.69 78 THR A C 1
ATOM 582 O O . THR A 1 78 ? 6.702 6.333 11.878 1.00 95.69 78 THR A O 1
ATOM 585 N N . SER A 1 79 ? 7.382 7.335 13.748 1.00 94.31 79 SER A N 1
ATOM 586 C CA . SER A 1 79 ? 8.800 7.365 13.358 1.00 94.31 79 SER A CA 1
ATOM 587 C C . SER A 1 79 ? 9.401 5.976 13.091 1.00 94.31 79 SER A C 1
ATOM 589 O O . SER A 1 79 ? 10.417 5.888 12.401 1.00 94.31 79 SER A O 1
ATOM 591 N N . ILE A 1 80 ? 8.771 4.890 13.566 1.00 94.81 80 ILE A N 1
ATOM 592 C CA . ILE A 1 80 ? 9.176 3.515 13.243 1.00 94.81 80 ILE A CA 1
ATOM 593 C C . ILE A 1 80 ? 9.083 3.210 11.740 1.00 94.81 80 ILE A C 1
ATOM 595 O O . ILE A 1 80 ? 9.829 2.371 11.242 1.00 94.81 80 ILE A O 1
ATOM 599 N N . VAL A 1 81 ? 8.215 3.915 11.005 1.00 94.69 81 VAL A N 1
ATOM 600 C CA . VAL A 1 81 ? 8.024 3.736 9.560 1.00 94.69 81 VAL A CA 1
ATOM 601 C C . VAL A 1 81 ? 9.339 3.930 8.802 1.00 94.69 81 VAL A C 1
ATOM 603 O O . VAL A 1 81 ? 9.605 3.173 7.874 1.00 94.69 81 VAL A O 1
ATOM 606 N N . THR A 1 82 ? 10.221 4.837 9.246 1.00 95.25 82 THR A N 1
ATOM 607 C CA . THR A 1 82 ? 11.577 4.985 8.679 1.00 95.25 82 THR A CA 1
ATOM 608 C C . THR A 1 82 ? 12.333 3.669 8.660 1.00 95.25 82 THR A C 1
ATOM 610 O O . THR A 1 82 ? 12.955 3.328 7.659 1.00 95.25 82 THR A O 1
ATOM 613 N N . TRP A 1 83 ? 12.279 2.921 9.761 1.00 95.50 83 TRP A N 1
ATOM 614 C CA . TRP A 1 83 ? 12.994 1.659 9.893 1.00 95.50 83 TRP A CA 1
ATOM 615 C C . TRP A 1 83 ? 12.370 0.568 9.028 1.00 95.50 83 TRP A C 1
ATOM 617 O O . TRP A 1 83 ? 13.104 -0.213 8.427 1.00 95.50 83 TRP A O 1
ATOM 627 N N . PHE A 1 84 ? 11.042 0.553 8.882 1.00 94.62 84 PHE A N 1
ATOM 628 C CA . PHE A 1 84 ? 10.370 -0.345 7.938 1.00 94.62 84 PHE A CA 1
ATOM 629 C C . PHE A 1 84 ? 10.765 -0.038 6.491 1.00 94.62 84 PHE A C 1
ATOM 631 O O . PHE A 1 84 ? 11.106 -0.957 5.745 1.00 94.62 84 PHE A O 1
ATOM 638 N N . CYS A 1 85 ? 10.794 1.239 6.104 1.00 95.69 85 CYS A N 1
ATOM 639 C CA . CYS A 1 85 ? 11.241 1.663 4.779 1.00 95.69 85 CYS A CA 1
ATOM 640 C C . CYS A 1 85 ? 12.721 1.328 4.547 1.00 95.69 85 CYS A C 1
ATOM 642 O O . CYS A 1 85 ? 13.058 0.800 3.492 1.00 95.69 85 CYS A O 1
ATOM 644 N N . ALA A 1 86 ? 13.597 1.561 5.529 1.00 96.38 86 ALA A N 1
ATOM 645 C CA . ALA A 1 86 ? 15.021 1.242 5.431 1.00 96.38 86 ALA A CA 1
ATOM 646 C C . ALA A 1 86 ? 15.267 -0.269 5.280 1.00 96.38 86 ALA A C 1
ATOM 648 O O . ALA A 1 86 ? 16.016 -0.687 4.398 1.00 96.38 86 ALA A O 1
ATOM 649 N N . ALA A 1 87 ? 14.595 -1.096 6.088 1.00 97.31 87 ALA A N 1
ATOM 650 C CA . ALA A 1 87 ? 14.669 -2.550 5.967 1.00 97.31 87 ALA A CA 1
ATOM 651 C C . ALA A 1 87 ? 14.128 -3.029 4.611 1.00 97.31 87 ALA A C 1
ATOM 653 O O . ALA A 1 87 ? 14.748 -3.867 3.960 1.00 97.31 87 ALA A O 1
ATOM 654 N N . THR A 1 88 ? 13.013 -2.455 4.149 1.00 96.81 88 THR A N 1
ATOM 655 C CA . THR A 1 88 ? 12.434 -2.763 2.833 1.00 96.81 88 THR A CA 1
ATOM 656 C C . THR A 1 88 ? 13.388 -2.384 1.706 1.00 96.81 88 THR A C 1
ATOM 658 O O . THR A 1 88 ? 13.558 -3.170 0.780 1.00 96.81 88 THR A O 1
ATOM 661 N N . ALA A 1 89 ? 14.056 -1.231 1.787 1.00 97.38 89 ALA A N 1
ATOM 662 C CA . ALA A 1 89 ? 15.044 -0.803 0.801 1.00 97.38 89 ALA A CA 1
ATOM 663 C C . ALA A 1 89 ? 16.250 -1.754 0.752 1.00 97.38 89 ALA A C 1
ATOM 665 O O . ALA A 1 89 ? 16.671 -2.146 -0.332 1.00 97.38 89 ALA A O 1
ATOM 666 N N . ALA A 1 90 ? 16.760 -2.186 1.910 1.00 98.31 90 ALA A N 1
ATOM 667 C CA . ALA A 1 90 ? 17.855 -3.151 1.982 1.00 98.31 90 ALA A CA 1
ATOM 668 C C . ALA A 1 90 ? 17.461 -4.518 1.396 1.00 98.31 90 ALA A C 1
ATOM 670 O O . ALA A 1 90 ? 18.191 -5.070 0.576 1.00 98.31 90 ALA A O 1
ATOM 671 N N . LEU A 1 91 ? 16.288 -5.045 1.762 1.00 98.25 91 LEU A N 1
ATOM 672 C CA . LEU A 1 91 ? 15.776 -6.300 1.204 1.00 98.25 91 LEU A CA 1
ATOM 673 C C . LEU A 1 91 ? 15.515 -6.187 -0.303 1.00 98.25 91 LEU A C 1
ATOM 675 O O . LEU A 1 91 ? 15.851 -7.100 -1.049 1.00 98.25 91 LEU A O 1
ATOM 679 N N . SER A 1 92 ? 14.979 -5.053 -0.759 1.00 97.62 92 SER A N 1
ATOM 680 C CA . SER A 1 92 ? 14.749 -4.794 -2.184 1.00 97.62 92 SER A CA 1
ATOM 681 C C . SER A 1 92 ? 16.061 -4.719 -2.958 1.00 97.62 92 SER A C 1
ATOM 683 O O . SER A 1 92 ? 16.133 -5.248 -4.059 1.00 97.62 92 SER A O 1
ATOM 685 N N . LEU A 1 93 ? 17.119 -4.141 -2.377 1.00 98.00 93 LEU A N 1
ATOM 686 C CA . LEU A 1 93 ? 18.453 -4.142 -2.976 1.00 98.00 93 LEU A CA 1
ATOM 687 C C . LEU A 1 93 ? 19.006 -5.567 -3.113 1.00 98.00 93 LEU A C 1
ATOM 689 O O . LEU A 1 93 ? 19.550 -5.908 -4.157 1.00 98.00 93 LEU A O 1
ATOM 693 N N . VAL A 1 94 ? 18.833 -6.417 -2.095 1.00 98.50 94 VAL A N 1
ATOM 694 C CA . VAL A 1 94 ? 19.223 -7.835 -2.185 1.00 98.50 94 VAL A CA 1
ATOM 695 C C . VAL A 1 94 ? 18.444 -8.541 -3.297 1.00 98.50 94 VAL A C 1
ATOM 697 O O . VAL A 1 94 ? 19.050 -9.225 -4.116 1.00 98.50 94 VAL A O 1
ATOM 700 N N . CYS A 1 95 ? 17.125 -8.347 -3.373 1.00 98.31 95 CYS A N 1
ATOM 701 C CA . CYS A 1 95 ? 16.307 -8.910 -4.449 1.00 98.31 95 CYS A CA 1
ATOM 702 C C . CYS A 1 95 ? 16.745 -8.409 -5.832 1.00 98.31 95 CYS A C 1
ATOM 704 O O . CYS A 1 95 ? 16.878 -9.224 -6.739 1.00 98.31 95 CYS A O 1
ATOM 706 N N . HIS A 1 96 ? 17.023 -7.111 -5.981 1.00 97.88 96 HIS A N 1
ATOM 707 C CA . HIS A 1 96 ? 17.503 -6.517 -7.229 1.00 97.88 96 HIS A CA 1
ATOM 708 C C . HIS A 1 96 ? 18.784 -7.205 -7.714 1.00 97.88 96 HIS A C 1
ATOM 710 O O . HIS A 1 96 ? 18.842 -7.673 -8.844 1.00 97.88 96 HIS A O 1
ATOM 716 N N . LEU A 1 97 ? 19.780 -7.354 -6.834 1.00 98.00 97 LEU A N 1
ATOM 717 C CA . LEU A 1 97 ? 21.061 -7.979 -7.182 1.00 98.00 97 LEU A CA 1
ATOM 718 C C . LEU A 1 97 ? 20.944 -9.468 -7.550 1.00 98.00 97 LEU A C 1
ATOM 720 O O . LEU A 1 97 ? 21.813 -9.989 -8.245 1.00 98.00 97 LEU A O 1
ATOM 724 N N . LEU A 1 98 ? 19.914 -10.163 -7.060 1.00 98.38 98 LEU A N 1
ATOM 725 C CA . LEU A 1 98 ? 19.708 -11.592 -7.311 1.00 98.38 98 LEU A CA 1
ATOM 726 C C . LEU A 1 98 ? 18.800 -11.878 -8.512 1.00 98.38 98 LEU A C 1
ATOM 728 O O . LEU A 1 98 ? 18.931 -12.939 -9.120 1.00 98.38 98 LEU A O 1
ATOM 732 N N . LEU A 1 99 ? 17.846 -10.990 -8.804 1.00 98.25 99 LEU A N 1
ATOM 733 C CA . LEU A 1 99 ? 16.712 -11.280 -9.688 1.00 98.25 99 LEU A CA 1
ATOM 734 C C . LEU A 1 99 ? 16.602 -10.340 -10.893 1.00 98.25 99 LEU A C 1
ATOM 736 O O . LEU A 1 99 ? 15.901 -10.683 -11.844 1.00 98.25 99 LEU A O 1
AT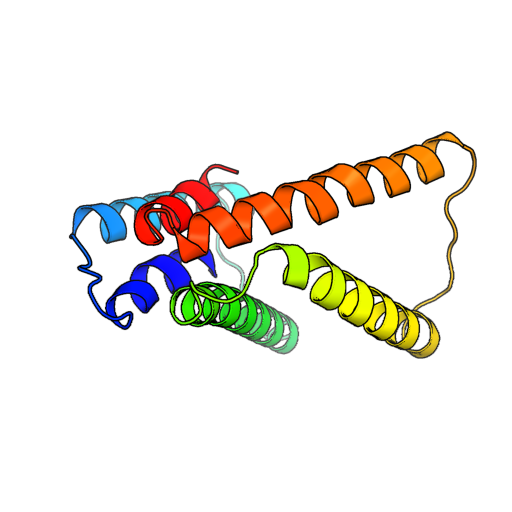OM 740 N N . GLU A 1 100 ? 17.236 -9.167 -10.861 1.00 98.00 100 GLU A N 1
ATOM 741 C CA . GLU A 1 100 ? 17.012 -8.101 -11.841 1.00 98.00 100 GLU A CA 1
ATOM 742 C C . GLU A 1 100 ? 18.290 -7.717 -12.597 1.00 98.00 100 GLU A C 1
ATOM 744 O O . GLU A 1 100 ? 19.411 -7.862 -12.111 1.00 98.00 100 GLU A O 1
ATOM 749 N N . GLU A 1 101 ? 18.115 -7.184 -13.806 1.00 97.81 101 GLU A N 1
ATOM 750 C CA . GLU A 1 101 ? 19.188 -6.518 -14.541 1.00 97.81 101 GLU A CA 1
ATOM 751 C C . GLU A 1 101 ? 19.356 -5.085 -14.017 1.00 97.81 101 GLU A C 1
ATOM 753 O O . GLU A 1 101 ? 18.389 -4.324 -13.911 1.00 97.81 101 GLU A O 1
ATOM 758 N N . THR A 1 102 ? 20.587 -4.693 -13.685 1.00 97.38 102 THR A N 1
ATOM 759 C CA . THR A 1 102 ? 20.854 -3.356 -13.148 1.00 97.38 102 THR A CA 1
ATOM 760 C C . THR A 1 102 ? 20.789 -2.292 -14.237 1.00 97.38 102 THR A C 1
ATOM 762 O O . THR A 1 102 ? 21.717 -2.122 -15.027 1.00 97.38 102 THR A O 1
ATOM 765 N N . VAL A 1 103 ? 19.714 -1.504 -14.208 1.00 96.44 103 VAL A N 1
ATOM 766 C CA . VAL A 1 103 ? 19.539 -0.303 -15.029 1.00 96.44 103 VAL A CA 1
ATOM 767 C C . VAL A 1 103 ? 19.418 0.910 -14.114 1.00 96.44 103 VAL A C 1
ATOM 769 O O . VAL A 1 103 ? 18.520 0.986 -13.277 1.00 96.44 103 VAL A O 1
ATOM 772 N N . LEU A 1 104 ? 20.330 1.872 -14.269 1.00 95.88 104 LEU A N 1
ATOM 773 C CA . LEU A 1 104 ? 20.349 3.085 -13.452 1.00 95.88 104 LEU A CA 1
ATOM 774 C C . LEU A 1 104 ? 19.635 4.257 -14.141 1.00 95.88 104 LEU A C 1
ATOM 776 O O . LEU A 1 104 ? 19.668 4.357 -15.371 1.00 95.88 104 LEU A O 1
ATOM 780 N N . PRO A 1 105 ? 19.045 5.186 -13.361 1.00 96.12 105 PRO A N 1
ATOM 781 C CA . PRO A 1 105 ? 18.488 6.418 -13.898 1.00 96.12 105 PRO A CA 1
ATOM 782 C C . PRO A 1 105 ? 19.517 7.220 -14.708 1.00 96.12 105 PRO A C 1
ATOM 784 O O . PRO A 1 105 ? 20.641 7.468 -14.260 1.00 96.12 105 PRO A O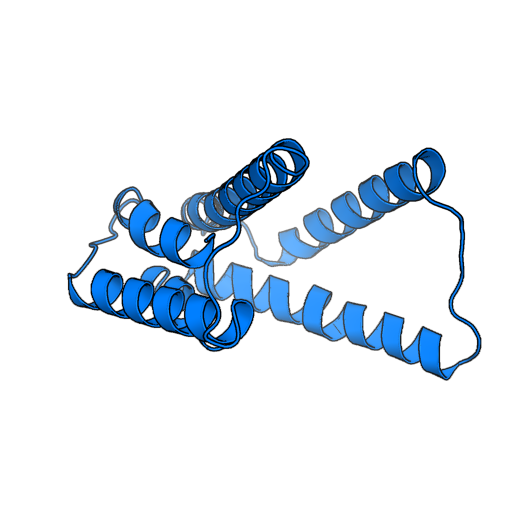 1
ATOM 787 N N . VAL A 1 106 ? 19.107 7.674 -15.890 1.00 97.19 106 VAL A N 1
ATOM 788 C CA . VAL A 1 106 ? 19.918 8.460 -16.821 1.00 97.19 106 VAL A CA 1
ATOM 789 C C . VAL A 1 106 ? 19.594 9.948 -16.674 1.00 97.19 106 VAL A C 1
ATOM 791 O O . VAL A 1 106 ? 18.465 10.391 -16.892 1.00 97.19 106 VAL A O 1
ATOM 794 N N . GLY A 1 107 ? 20.619 10.739 -16.347 1.00 97.50 107 GLY A N 1
ATOM 795 C CA . GLY A 1 107 ? 20.533 12.197 -16.245 1.00 97.50 107 GLY A CA 1
ATOM 796 C C . GLY A 1 107 ? 19.835 12.716 -14.981 1.00 97.50 107 GLY A C 1
ATOM 797 O O . GLY A 1 107 ? 19.220 11.977 -14.214 1.00 97.50 107 GLY A O 1
ATOM 798 N N . ALA A 1 108 ? 19.928 14.030 -14.756 1.00 97.12 108 ALA A N 1
ATOM 799 C CA . ALA A 1 108 ? 19.438 14.667 -13.530 1.00 97.12 108 ALA A CA 1
ATOM 800 C C . ALA A 1 108 ? 17.914 14.559 -13.351 1.00 97.12 108 ALA A C 1
ATOM 802 O O . ALA A 1 108 ? 17.440 14.414 -12.229 1.00 97.12 108 ALA A O 1
ATOM 803 N N . GLY A 1 109 ? 17.141 14.590 -14.442 1.00 98.25 109 GLY A N 1
ATOM 804 C CA . GLY A 1 109 ? 15.678 14.535 -14.379 1.00 98.25 109 GLY A CA 1
ATOM 805 C C . GLY A 1 109 ? 15.147 13.231 -13.777 1.00 98.25 109 GLY A C 1
ATOM 806 O O . GLY A 1 109 ? 14.266 13.267 -12.922 1.00 98.25 109 GLY A O 1
ATOM 807 N N . GLN A 1 110 ? 15.713 12.083 -14.163 1.00 98.06 110 GLN A N 1
ATOM 808 C CA . GLN A 1 110 ? 15.284 10.794 -13.617 1.00 98.06 110 GLN A CA 1
ATOM 809 C C . GLN A 1 110 ? 15.699 10.644 -12.148 1.00 98.06 110 GLN A C 1
ATOM 811 O O . GLN A 1 110 ? 14.904 10.184 -11.335 1.00 98.06 110 GLN A O 1
ATOM 816 N N . TRP A 1 111 ? 16.890 11.117 -11.769 1.00 97.88 111 TRP A N 1
ATOM 817 C CA . TRP A 1 111 ? 17.311 11.144 -10.363 1.00 97.88 111 TRP A CA 1
ATOM 818 C C . TRP A 1 111 ? 16.446 12.062 -9.495 1.00 97.88 111 TRP A C 1
ATOM 820 O O . TRP A 1 111 ? 16.083 11.686 -8.380 1.00 97.88 111 TRP A O 1
ATOM 830 N N . LEU A 1 112 ? 16.048 13.229 -10.008 1.00 98.06 112 LEU A N 1
ATOM 831 C CA . LEU A 1 112 ? 15.084 14.099 -9.331 1.00 98.06 112 LEU A CA 1
ATOM 832 C C . LEU A 1 112 ? 13.721 13.416 -9.172 1.00 98.06 112 LEU A C 1
ATOM 834 O O . LEU A 1 112 ? 13.099 13.557 -8.121 1.00 98.06 112 LEU A O 1
ATOM 838 N N . ALA A 1 113 ? 13.276 12.634 -10.161 1.00 96.94 113 ALA A N 1
ATOM 839 C CA . ALA A 1 113 ? 12.063 11.831 -10.035 1.00 96.94 113 ALA A CA 1
ATOM 840 C C . ALA A 1 113 ? 12.203 10.752 -8.947 1.00 96.94 113 ALA A C 1
ATOM 842 O O . ALA A 1 113 ? 11.304 10.623 -8.121 1.00 96.94 113 ALA A O 1
ATOM 843 N N . VAL A 1 114 ? 13.335 10.037 -8.873 1.00 96.88 114 VAL A N 1
ATOM 844 C CA . VAL A 1 114 ? 13.605 9.064 -7.794 1.00 96.88 114 VAL A CA 1
ATOM 845 C C . VAL A 1 114 ? 13.548 9.737 -6.420 1.00 96.88 114 VAL A C 1
ATOM 847 O O . VAL A 1 114 ? 12.873 9.236 -5.520 1.00 96.88 114 VAL A O 1
ATOM 850 N N . LEU A 1 115 ? 14.191 10.898 -6.260 1.00 97.00 115 LEU A N 1
ATOM 851 C CA . LEU A 1 115 ? 14.129 11.671 -5.016 1.00 97.00 115 LEU A CA 1
ATOM 852 C C . LEU A 1 115 ? 12.696 12.113 -4.691 1.00 97.00 115 LEU A C 1
ATOM 854 O O . LEU A 1 115 ? 12.258 11.972 -3.552 1.00 97.00 115 LEU A O 1
ATOM 858 N N . GLY A 1 116 ? 11.943 12.595 -5.683 1.00 97.44 116 GLY A N 1
ATOM 859 C CA . GLY A 1 116 ? 10.544 12.991 -5.518 1.00 97.44 116 GLY A CA 1
ATOM 860 C C . GLY A 1 116 ? 9.643 11.832 -5.081 1.00 97.44 116 GLY A C 1
ATOM 861 O O . GLY A 1 116 ? 8.857 11.982 -4.144 1.00 97.44 116 GLY A O 1
ATOM 862 N N . LEU A 1 117 ? 9.800 10.658 -5.701 1.00 96.38 117 LEU A N 1
ATOM 863 C CA . LEU A 1 117 ? 9.091 9.431 -5.325 1.00 96.38 117 LEU A CA 1
ATOM 864 C C . LEU A 1 117 ? 9.445 8.991 -3.894 1.00 96.38 117 LEU A C 1
ATOM 866 O O . LEU A 1 117 ? 8.562 8.610 -3.124 1.00 96.38 117 LEU A O 1
ATOM 870 N N . GLY A 1 118 ? 10.724 9.099 -3.524 1.00 95.44 118 GLY A N 1
ATOM 871 C CA . GLY A 1 118 ? 11.212 8.798 -2.180 1.00 95.44 118 GLY A CA 1
ATOM 872 C C . GLY A 1 118 ? 10.645 9.733 -1.111 1.00 95.44 118 GLY A C 1
ATOM 873 O O . GLY A 1 118 ? 10.211 9.270 -0.060 1.00 95.44 118 GLY A O 1
ATOM 874 N N . LEU A 1 119 ? 10.598 11.040 -1.374 1.00 95.00 119 LEU A N 1
ATOM 875 C CA . LEU A 1 119 ? 10.122 12.034 -0.406 1.00 95.00 119 LEU A CA 1
ATOM 876 C C . LEU A 1 119 ? 8.602 11.991 -0.206 1.00 95.00 119 LEU A C 1
ATOM 878 O O . LEU A 1 119 ? 8.132 12.135 0.922 1.00 95.00 119 LEU A O 1
ATOM 882 N N . MET A 1 120 ? 7.835 11.789 -1.281 1.00 94.56 120 MET A N 1
ATOM 883 C CA . MET A 1 120 ? 6.376 11.943 -1.261 1.00 94.56 120 MET A CA 1
ATOM 884 C C . MET A 1 120 ? 5.632 10.589 -1.212 1.00 94.56 120 MET A C 1
ATOM 886 O O . MET A 1 120 ? 5.185 10.228 -0.120 1.00 94.56 120 MET A O 1
ATOM 890 N N . PRO A 1 121 ? 5.492 9.814 -2.312 1.00 92.56 121 PRO A N 1
ATOM 891 C CA . PRO A 1 121 ? 4.816 8.510 -2.295 1.00 92.56 121 PRO A CA 1
ATOM 892 C C . PRO A 1 121 ? 5.362 7.485 -1.300 1.00 92.56 121 PRO A C 1
ATOM 894 O O . PRO A 1 121 ? 4.590 6.691 -0.774 1.00 92.56 121 PRO A O 1
ATOM 897 N N . VAL A 1 122 ? 6.674 7.465 -1.053 1.00 90.56 122 VAL A N 1
ATOM 898 C CA . VAL A 1 122 ? 7.274 6.516 -0.099 1.00 90.56 122 VAL A CA 1
ATOM 899 C C . VAL A 1 122 ? 7.433 7.148 1.281 1.00 90.56 122 VAL A C 1
ATOM 901 O O . VAL A 1 122 ? 7.077 6.534 2.279 1.00 90.56 122 VAL A O 1
ATOM 904 N N . GLY A 1 123 ? 7.935 8.379 1.354 1.00 90.88 123 GLY A N 1
ATOM 905 C CA . GLY A 1 123 ? 8.115 9.110 2.603 1.00 90.88 123 GLY A CA 1
ATOM 906 C C . GLY A 1 123 ? 6.782 9.573 3.183 1.00 90.88 123 GLY A C 1
ATOM 907 O O . GLY A 1 123 ? 6.148 8.863 3.961 1.00 90.88 123 GLY A O 1
ATOM 908 N N . ALA A 1 124 ? 6.347 10.777 2.812 1.00 94.25 124 ALA A N 1
ATOM 909 C CA . ALA A 1 124 ? 5.184 11.437 3.407 1.00 94.25 124 ALA A CA 1
ATOM 910 C C . ALA A 1 124 ? 3.921 10.554 3.441 1.00 94.25 124 ALA A C 1
ATOM 912 O O . ALA A 1 124 ? 3.213 10.532 4.452 1.00 94.25 124 ALA A O 1
ATOM 913 N N . ALA A 1 125 ? 3.654 9.792 2.376 1.00 94.62 125 ALA A N 1
ATOM 914 C CA . ALA A 1 125 ? 2.449 8.977 2.289 1.00 94.62 125 ALA A CA 1
ATOM 915 C C . ALA A 1 125 ? 2.418 7.834 3.317 1.00 94.62 125 ALA A C 1
ATOM 917 O O . ALA A 1 125 ? 1.378 7.628 3.936 1.00 94.62 125 ALA A O 1
ATOM 918 N N . PHE A 1 126 ? 3.527 7.126 3.571 1.00 95.19 126 PHE A N 1
ATOM 919 C CA . PHE A 1 126 ? 3.534 6.031 4.554 1.00 95.19 126 PHE A CA 1
ATOM 920 C C . PHE A 1 126 ? 3.390 6.531 5.992 1.00 95.19 126 PHE A C 1
ATOM 922 O O . PHE A 1 126 ? 2.740 5.879 6.809 1.00 95.19 126 PHE A O 1
ATOM 929 N N . TYR A 1 127 ? 3.941 7.706 6.304 1.00 95.62 127 TYR A N 1
ATOM 930 C CA . TYR A 1 127 ? 3.723 8.345 7.602 1.00 95.62 127 TYR A CA 1
ATOM 931 C C . TYR A 1 127 ? 2.264 8.759 7.785 1.00 95.62 127 TYR A C 1
ATOM 933 O O . TYR A 1 127 ? 1.660 8.452 8.813 1.00 95.62 127 TYR A O 1
ATOM 941 N N . ALA A 1 128 ? 1.684 9.426 6.783 1.00 96.12 128 ALA A N 1
ATOM 942 C CA . ALA A 1 128 ? 0.276 9.804 6.803 1.00 96.12 128 ALA A CA 1
ATOM 943 C C . ALA A 1 128 ? -0.631 8.568 6.904 1.00 96.12 128 ALA A C 1
ATOM 945 O O . ALA A 1 128 ? -1.598 8.573 7.668 1.00 96.12 128 ALA A O 1
ATOM 946 N N . TRP A 1 129 ? -0.279 7.490 6.198 1.00 96.56 129 TRP A N 1
ATOM 947 C CA . TRP A 1 129 ? -0.974 6.210 6.262 1.00 96.56 129 TRP A CA 1
ATOM 948 C C . TRP A 1 129 ? -0.920 5.597 7.662 1.00 96.56 129 TRP A C 1
ATOM 950 O O . TRP A 1 129 ? -1.965 5.257 8.205 1.00 96.56 129 TRP A O 1
ATOM 960 N N . ASP A 1 130 ? 0.258 5.502 8.287 1.00 96.19 130 ASP A N 1
ATOM 961 C CA . ASP A 1 130 ? 0.404 4.943 9.639 1.00 96.19 130 ASP A CA 1
ATOM 962 C C . ASP A 1 130 ? -0.377 5.756 10.684 1.00 96.19 130 ASP A C 1
ATOM 964 O O . ASP A 1 130 ? -1.081 5.180 11.516 1.00 96.19 130 ASP A O 1
ATOM 968 N N . VAL A 1 131 ? -0.346 7.091 10.594 1.00 95.69 131 VAL A N 1
ATOM 969 C CA . VAL A 1 131 ? -1.176 7.965 11.438 1.00 95.69 131 VAL A CA 1
ATOM 970 C C . VAL A 1 131 ? -2.666 7.708 11.196 1.00 95.69 131 VAL A C 1
ATOM 972 O O . VAL A 1 131 ? -3.423 7.532 12.155 1.00 95.69 131 VAL A O 1
ATOM 975 N N . GLY A 1 132 ? -3.091 7.661 9.931 1.00 94.88 132 GLY A N 1
ATOM 976 C CA . GLY A 1 132 ? -4.482 7.435 9.540 1.00 94.88 132 GLY A CA 1
ATOM 977 C C . GLY A 1 132 ? -5.007 6.082 10.011 1.00 94.88 132 GLY A C 1
ATOM 978 O O . GLY A 1 132 ? -6.085 6.003 10.596 1.00 94.88 132 GLY A O 1
ATOM 979 N N . VAL A 1 133 ? -4.213 5.029 9.850 1.00 94.62 133 VAL A N 1
ATOM 980 C CA . VAL A 1 133 ? -4.527 3.684 10.326 1.00 94.62 133 VAL A CA 1
ATOM 981 C C . VAL A 1 133 ? -4.606 3.655 11.852 1.00 94.62 133 VAL A C 1
ATOM 983 O O . VAL A 1 133 ? -5.603 3.194 12.401 1.00 94.62 133 VAL A O 1
ATOM 986 N N . LYS A 1 134 ? -3.609 4.177 12.577 1.00 93.81 134 LYS A N 1
ATOM 987 C CA . LYS A 1 134 ? -3.561 4.078 14.049 1.00 93.81 134 LYS A CA 1
ATOM 988 C C . LYS A 1 134 ? -4.557 4.971 14.778 1.00 93.81 134 LYS A C 1
ATOM 990 O O . LYS A 1 134 ? -4.969 4.615 15.877 1.00 93.81 134 LYS A O 1
ATOM 995 N N . ARG A 1 135 ? -4.919 6.124 14.209 1.00 91.62 135 ARG A N 1
ATOM 996 C CA . ARG A 1 135 ? -5.712 7.156 14.909 1.00 91.62 135 ARG A CA 1
ATOM 997 C C . ARG A 1 135 ? -6.992 7.567 14.190 1.00 91.62 135 ARG A C 1
ATOM 999 O O . ARG A 1 135 ? -7.890 8.101 14.829 1.00 91.62 135 ARG A O 1
ATOM 1006 N N . GLY A 1 136 ? -7.091 7.328 12.887 1.00 92.06 136 GLY A N 1
ATOM 1007 C CA . GLY A 1 136 ? -8.262 7.673 12.085 1.00 92.06 136 GLY A CA 1
ATOM 1008 C C . GLY A 1 136 ? -9.345 6.595 12.089 1.00 92.06 136 GLY A C 1
ATOM 1009 O O . GLY A 1 136 ? -9.327 5.663 12.898 1.00 92.06 136 GLY A O 1
ATOM 1010 N N . ASN A 1 137 ? -10.286 6.737 11.154 1.00 92.38 137 ASN A N 1
ATOM 1011 C CA . ASN A 1 137 ? -11.307 5.740 10.845 1.00 92.38 137 ASN A CA 1
ATOM 1012 C C . ASN A 1 137 ? -10.792 4.833 9.717 1.00 92.38 137 ASN A C 1
ATOM 1014 O O . ASN A 1 137 ? -10.698 5.249 8.560 1.00 92.38 137 ASN A O 1
ATOM 1018 N N . ILE A 1 138 ? -10.437 3.598 10.068 1.00 92.19 138 ILE A N 1
ATOM 1019 C CA . ILE A 1 138 ? -9.783 2.658 9.153 1.00 92.19 138 ILE A CA 1
ATOM 1020 C C . ILE A 1 138 ? -10.724 2.161 8.041 1.00 92.19 138 ILE A C 1
ATOM 1022 O O . ILE A 1 138 ? -10.271 1.863 6.940 1.00 92.19 138 ILE A O 1
ATOM 1026 N N . GLN A 1 139 ? -12.035 2.130 8.290 1.00 91.69 139 GLN A N 1
ATOM 1027 C CA . GLN A 1 139 ? -13.068 1.749 7.327 1.00 91.69 139 GLN A CA 1
ATOM 1028 C C . GLN A 1 139 ? -13.196 2.805 6.232 1.00 91.69 139 GLN A C 1
ATOM 1030 O O . GLN A 1 139 ? -13.203 2.482 5.047 1.00 91.69 139 GLN A O 1
ATOM 1035 N N . VAL A 1 140 ? -13.265 4.078 6.628 1.00 91.56 140 VAL A N 1
ATOM 1036 C CA . VAL A 1 140 ? -13.310 5.205 5.690 1.00 91.56 140 VAL A CA 1
ATOM 1037 C C . VAL A 1 140 ? -12.002 5.294 4.917 1.00 91.56 140 VAL A C 1
ATOM 1039 O O . VAL A 1 140 ? -12.045 5.468 3.705 1.00 91.56 140 VAL A O 1
ATOM 1042 N N . LEU A 1 141 ? -10.854 5.103 5.573 1.00 92.56 141 LEU A N 1
ATOM 1043 C CA . LEU A 1 141 ? -9.554 5.081 4.901 1.00 92.56 141 LEU A CA 1
ATOM 1044 C C . LEU A 1 141 ? -9.472 3.947 3.862 1.00 92.56 141 LEU A C 1
ATOM 1046 O O . LEU A 1 141 ? -9.057 4.173 2.725 1.00 92.56 141 LEU A O 1
ATOM 1050 N N . GLY A 1 142 ? -9.933 2.745 4.223 1.00 91.06 142 GLY A N 1
ATOM 1051 C CA . GLY A 1 142 ? -10.024 1.607 3.311 1.00 91.06 142 GLY A CA 1
ATOM 1052 C C . GLY A 1 142 ? -10.950 1.877 2.123 1.00 91.06 142 GLY A C 1
ATOM 1053 O O . GLY A 1 142 ? -10.566 1.636 0.986 1.00 91.06 142 GLY A O 1
ATOM 1054 N N . ALA A 1 143 ? -12.138 2.442 2.345 1.00 90.75 143 ALA A N 1
ATOM 1055 C CA . ALA A 1 143 ? -13.055 2.786 1.257 1.00 90.75 143 ALA A CA 1
ATOM 1056 C C . ALA A 1 143 ? -12.505 3.912 0.358 1.00 90.75 143 ALA A C 1
ATOM 1058 O O . ALA A 1 143 ? -12.550 3.799 -0.865 1.00 90.75 143 ALA A O 1
ATOM 1059 N N . ALA A 1 144 ? -11.935 4.965 0.950 1.00 91.12 144 ALA A N 1
ATOM 1060 C CA . ALA A 1 144 ? -11.355 6.104 0.236 1.00 91.12 144 ALA A CA 1
ATOM 1061 C C . ALA A 1 144 ? -10.135 5.725 -0.613 1.00 91.12 144 ALA A C 1
ATOM 1063 O O . ALA A 1 144 ? -9.851 6.393 -1.602 1.00 91.12 144 ALA A O 1
ATOM 1064 N N . SER A 1 145 ? -9.452 4.625 -0.289 1.00 92.31 145 SER A N 1
ATOM 1065 C CA . SER A 1 145 ? -8.324 4.125 -1.084 1.00 92.31 145 SER A CA 1
ATOM 1066 C C . SER A 1 145 ? -8.719 3.674 -2.497 1.00 92.31 145 SER A C 1
ATOM 1068 O O . SER A 1 145 ? -7.844 3.453 -3.322 1.00 92.31 145 SER A O 1
ATOM 1070 N N . TYR A 1 146 ? -10.017 3.530 -2.792 1.00 89.75 146 TYR A N 1
ATOM 1071 C CA . TYR A 1 146 ? -10.504 3.310 -4.157 1.00 89.75 146 TYR A CA 1
ATOM 1072 C C . TYR A 1 146 ? -10.606 4.593 -4.998 1.00 89.75 146 TYR A C 1
ATOM 1074 O O . TYR A 1 146 ? -10.815 4.497 -6.204 1.00 89.75 146 TYR A O 1
ATOM 1082 N N . ALA A 1 147 ? -10.501 5.773 -4.377 1.00 84.25 147 ALA A N 1
ATOM 1083 C CA . ALA A 1 147 ? -10.579 7.073 -5.047 1.00 84.25 147 ALA A CA 1
ATOM 1084 C C . ALA A 1 147 ? -9.201 7.701 -5.338 1.00 84.25 147 ALA A C 1
ATOM 1086 O O . ALA A 1 147 ? -9.148 8.787 -5.914 1.00 84.25 147 ALA A O 1
ATOM 1087 N N . ALA A 1 148 ? -8.119 7.045 -4.910 1.00 66.38 148 ALA A N 1
ATOM 1088 C CA . ALA A 1 148 ? -6.732 7.427 -5.166 1.00 66.38 148 ALA A CA 1
ATOM 1089 C C . ALA A 1 148 ? -6.183 6.666 -6.378 1.00 66.38 148 ALA A C 1
ATOM 1091 O O . ALA A 1 148 ? -5.411 7.282 -7.143 1.00 66.38 148 ALA A O 1
#

Secondary structure (DSSP, 8-state):
-HHHHHHHHGGGSTT----HHHHHHHHHHHHHHHHHHHTT------GGGHHHHHHHHHHHHHHHHHHHHHHT-TTS-GGGHHHHHHHHHHHHHHHHHHHS---PPPHHHHHHHHHHHIIIIIIIHHHHHHHHHHHS-HHHHHHHTT--

pLDDT: mean 93.41, std 4.72, range [66.38, 98.5]